Protein AF-A0A424T1G4-F1 (afdb_monomer_lite)

Secondary structure (DSSP, 8-state):
-PPP-GGGTT-BTTBPGGG---TTTTTSTTTHHHHTT-GGGTS--------GGG---PPB-----TTPEEEETTEEEEHHHHHHHTT-SEEEEEETTEEEEEEE-TT--TT-----TTHHHHHHHHHHHHHHHHHT--S--

Foldseek 3Di:
DDPDDLVLAPDDVVRDPVNDDAPVPCVPPPNVLVCQLVVVVHDPDDDDDDPPPDDPPFAEQEDPQQQPWDDDPNDTDGPVVVCVVVVHAWDWDDDPRHTHHIDGDRPDDPPGDGHPPCVVVVVVVVVVVVVCVVVVDDPVD

Structure (mmCIF, N/CA/C/O backbone):
data_AF-A0A424T1G4-F1
#
_entry.id   AF-A0A424T1G4-F1
#
loop_
_atom_site.group_PDB
_atom_site.id
_atom_site.type_symbol
_atom_site.label_atom_id
_atom_site.label_alt_id
_atom_site.label_comp_id
_atom_site.label_asym_id
_atom_site.label_entity_id
_atom_site.label_seq_id
_atom_site.pdbx_PDB_ins_code
_atom_site.Cartn_x
_atom_site.Cartn_y
_atom_site.Cartn_z
_atom_site.occupancy
_atom_site.B_iso_or_equiv
_atom_site.auth_seq_id
_atom_site.auth_comp_id
_atom_site.auth_asym_id
_atom_site.auth_atom_id
_atom_site.pdbx_PDB_model_num
ATOM 1 N N . MET A 1 1 ? 8.232 3.149 26.338 1.00 39.06 1 MET A N 1
ATOM 2 C CA . MET A 1 1 ? 8.830 3.534 25.042 1.00 39.06 1 MET A CA 1
ATOM 3 C C . MET A 1 1 ? 7.925 4.602 24.463 1.00 39.06 1 MET A C 1
ATOM 5 O O . MET A 1 1 ? 6.727 4.365 24.444 1.00 39.06 1 MET A O 1
ATOM 9 N N . GLY A 1 2 ? 8.444 5.793 24.152 1.00 48.09 2 GLY A N 1
ATOM 10 C CA . GLY A 1 2 ? 7.622 6.863 23.572 1.00 48.09 2 GLY A CA 1
ATOM 11 C C . GLY A 1 2 ? 7.041 6.423 22.228 1.00 48.09 2 GLY A C 1
ATOM 12 O O . GLY A 1 2 ? 7.676 5.632 21.530 1.00 48.09 2 GLY A O 1
ATOM 13 N N . ASN A 1 3 ? 5.837 6.889 21.900 1.00 65.56 3 ASN A N 1
ATOM 14 C CA . ASN A 1 3 ? 5.234 6.640 20.594 1.00 65.56 3 ASN A CA 1
ATOM 15 C C . ASN A 1 3 ? 6.179 7.191 19.521 1.00 65.56 3 ASN A C 1
ATOM 17 O O . ASN A 1 3 ? 6.533 8.366 19.565 1.00 65.56 3 ASN A O 1
ATOM 21 N N . PHE A 1 4 ? 6.636 6.341 18.603 1.00 76.06 4 PHE A N 1
ATOM 22 C CA . PHE A 1 4 ? 7.391 6.809 17.448 1.00 76.06 4 PHE A CA 1
ATOM 23 C C . PHE A 1 4 ? 6.436 7.625 16.572 1.00 76.06 4 PHE A C 1
ATOM 25 O O . PHE A 1 4 ? 5.398 7.117 16.149 1.00 76.06 4 PHE A O 1
ATOM 32 N N . GLU A 1 5 ? 6.769 8.885 16.314 1.00 85.31 5 GLU A N 1
ATOM 33 C CA . GLU A 1 5 ? 5.938 9.772 15.502 1.00 85.31 5 GLU A CA 1
ATOM 34 C C . GLU A 1 5 ? 6.236 9.514 14.024 1.00 85.31 5 GLU A C 1
ATOM 36 O O . GLU A 1 5 ? 7.177 10.068 13.458 1.00 85.31 5 GLU A O 1
ATOM 41 N N . TYR A 1 6 ? 5.462 8.624 13.391 1.00 85.50 6 TYR A N 1
ATOM 42 C CA . TYR A 1 6 ? 5.659 8.288 11.973 1.00 85.50 6 TYR A CA 1
ATOM 43 C C . TYR A 1 6 ? 5.580 9.522 11.083 1.00 85.50 6 TYR A C 1
ATOM 45 O O . TYR A 1 6 ? 6.314 9.592 10.104 1.00 85.50 6 TYR A O 1
ATOM 53 N N . ASP A 1 7 ? 4.773 10.513 11.464 1.00 85.94 7 ASP A N 1
ATOM 54 C CA . ASP A 1 7 ? 4.629 11.772 10.741 1.00 85.94 7 ASP A CA 1
ATOM 55 C C . ASP A 1 7 ? 5.945 12.543 10.600 1.00 85.94 7 ASP A C 1
ATOM 57 O O . ASP A 1 7 ? 6.059 13.338 9.672 1.00 85.94 7 ASP A O 1
ATOM 61 N N . GLU A 1 8 ? 6.950 12.306 11.445 1.00 92.38 8 GLU A N 1
ATOM 62 C CA . GLU A 1 8 ? 8.260 12.964 11.356 1.00 92.38 8 GLU A CA 1
ATOM 63 C C . GLU A 1 8 ? 9.238 12.265 10.394 1.00 92.38 8 GLU A C 1
ATOM 65 O O . GLU A 1 8 ? 10.309 12.802 10.094 1.00 92.38 8 GLU A O 1
ATOM 70 N N . LEU A 1 9 ? 8.871 11.099 9.840 1.00 95.00 9 LEU A N 1
ATOM 71 C CA . LEU A 1 9 ? 9.675 10.411 8.827 1.00 95.00 9 LEU A CA 1
ATOM 72 C C . LEU A 1 9 ? 9.967 11.328 7.634 1.00 95.00 9 LEU A C 1
ATOM 74 O O . LEU A 1 9 ? 9.065 11.891 7.013 1.00 95.00 9 LEU A O 1
ATOM 78 N N . MET A 1 10 ? 11.252 11.426 7.286 1.00 95.50 10 MET A N 1
ATOM 79 C CA . MET A 1 10 ? 11.755 12.216 6.157 1.00 95.50 10 MET A CA 1
ATOM 80 C C . MET A 1 10 ? 11.411 13.718 6.198 1.00 95.50 10 MET A C 1
ATOM 82 O O . MET A 1 10 ? 11.496 14.388 5.165 1.00 95.50 10 MET A O 1
ATOM 86 N N . LYS A 1 11 ? 11.072 14.272 7.372 1.00 93.56 11 LYS A N 1
ATOM 87 C CA . LYS A 1 11 ? 10.884 15.717 7.580 1.00 93.56 11 LYS A CA 1
ATOM 88 C C . LYS A 1 11 ? 12.143 16.399 8.136 1.00 93.56 11 LYS A C 1
ATOM 90 O O . LYS A 1 11 ? 12.942 15.799 8.852 1.00 93.56 11 LYS A O 1
ATOM 95 N N . GLY A 1 12 ? 12.292 17.690 7.825 1.00 91.25 12 GLY A N 1
ATOM 96 C CA . GLY A 1 12 ? 13.377 18.552 8.315 1.00 91.25 12 GLY A CA 1
ATOM 97 C C . GLY A 1 12 ? 14.553 18.723 7.346 1.00 91.25 12 GLY A C 1
ATOM 98 O O . GLY A 1 12 ? 14.633 18.071 6.307 1.00 91.25 12 GLY A O 1
ATOM 99 N N . ASN A 1 13 ? 15.466 19.643 7.679 1.00 90.19 13 ASN A N 1
ATOM 100 C CA . ASN A 1 13 ? 16.693 19.892 6.918 1.00 90.19 13 ASN A CA 1
ATOM 101 C C . ASN A 1 13 ? 17.850 20.330 7.854 1.00 90.19 13 ASN A C 1
ATOM 103 O O . ASN A 1 13 ? 17.880 21.498 8.250 1.00 90.19 13 ASN A O 1
ATOM 107 N N . PRO A 1 14 ? 18.785 19.428 8.225 1.00 90.69 14 PRO A N 1
ATOM 108 C CA . PRO A 1 14 ? 18.826 18.011 7.851 1.00 90.69 14 PRO A CA 1
ATOM 109 C C . PRO A 1 14 ? 17.748 17.187 8.576 1.00 90.69 14 PRO A C 1
ATOM 111 O O . PRO A 1 14 ? 17.302 17.546 9.664 1.00 90.69 14 PRO A O 1
ATOM 114 N N . ILE A 1 15 ? 17.341 16.062 7.981 1.00 95.56 15 ILE A N 1
ATOM 115 C CA . ILE A 1 15 ? 16.427 15.097 8.617 1.00 95.56 15 ILE A CA 1
ATOM 116 C C . ILE A 1 15 ? 17.143 14.469 9.817 1.00 95.56 15 ILE A C 1
ATOM 118 O O . ILE A 1 15 ? 18.291 14.032 9.697 1.00 95.56 15 ILE A O 1
ATOM 122 N N . PHE A 1 16 ? 16.477 14.388 10.967 1.00 94.50 16 PHE A N 1
ATOM 123 C CA . PHE A 1 16 ? 17.073 13.794 12.163 1.00 94.50 16 PHE A CA 1
ATOM 124 C C . PHE A 1 16 ? 17.328 12.282 11.963 1.00 94.50 16 PHE A C 1
ATOM 126 O O . PHE A 1 16 ? 16.444 11.595 11.446 1.00 94.50 16 PHE A O 1
ATOM 133 N N . PRO A 1 17 ? 18.490 11.724 12.368 1.00 94.31 17 PRO A N 1
ATOM 134 C CA . PRO A 1 17 ? 18.882 10.356 12.008 1.00 94.31 17 PRO A CA 1
ATOM 135 C C . PRO A 1 17 ? 17.858 9.259 12.332 1.00 94.31 17 PRO A C 1
ATOM 137 O O . PRO A 1 17 ? 17.703 8.329 11.545 1.00 94.31 17 PRO A O 1
ATOM 140 N N . SER A 1 18 ? 17.115 9.361 13.442 1.00 94.56 18 SER A N 1
ATOM 141 C CA . SER A 1 18 ? 16.102 8.350 13.793 1.00 94.56 18 SER A CA 1
ATOM 142 C C . SER A 1 18 ? 14.883 8.342 12.865 1.00 94.56 18 SER A C 1
ATOM 144 O O . SER A 1 18 ? 14.182 7.333 12.818 1.00 94.56 18 SER A O 1
ATOM 146 N N . TYR A 1 19 ? 14.655 9.427 12.118 1.00 96.25 19 TYR A N 1
ATOM 147 C CA . TYR A 1 19 ? 13.547 9.604 11.174 1.00 96.25 19 TYR A CA 1
ATOM 148 C C . TYR A 1 19 ? 13.977 9.485 9.703 1.00 96.25 19 TYR A C 1
ATOM 150 O O . TYR A 1 19 ? 13.163 9.677 8.797 1.00 96.25 19 TYR A O 1
ATOM 158 N N . GLN A 1 20 ? 15.245 9.155 9.444 1.00 96.81 20 GLN A N 1
ATOM 159 C CA . GLN A 1 20 ? 15.739 8.924 8.090 1.00 96.81 20 GLN A CA 1
ATOM 160 C C . GLN A 1 20 ? 15.341 7.536 7.587 1.00 96.81 20 GLN A C 1
ATOM 162 O O . GLN A 1 20 ? 15.607 6.513 8.221 1.00 96.81 20 GLN A O 1
ATOM 167 N N . VAL A 1 21 ? 14.756 7.505 6.395 1.00 97.38 21 VAL A N 1
ATOM 168 C CA . VAL A 1 21 ? 14.502 6.290 5.624 1.00 97.38 21 VAL A CA 1
ATOM 169 C C . VAL A 1 21 ? 15.646 6.108 4.629 1.00 97.38 21 VAL A C 1
ATOM 171 O O . VAL A 1 21 ? 15.926 6.986 3.817 1.00 97.38 21 VAL A O 1
ATOM 174 N N . THR A 1 22 ? 16.307 4.957 4.687 1.00 97.06 22 THR A N 1
ATOM 175 C CA . THR A 1 22 ? 17.474 4.603 3.873 1.00 97.06 22 THR A CA 1
ATOM 176 C C . THR A 1 22 ? 17.274 3.244 3.201 1.00 97.06 22 THR A C 1
ATOM 178 O O . THR A 1 22 ? 16.369 2.481 3.550 1.00 97.06 22 THR A O 1
ATOM 181 N N . LEU A 1 23 ? 18.156 2.891 2.261 1.00 97.31 23 LEU A N 1
ATOM 182 C CA . LEU A 1 23 ? 18.163 1.559 1.641 1.00 97.31 23 LEU A CA 1
ATOM 183 C C . LEU A 1 23 ? 18.332 0.411 2.654 1.00 97.31 23 LEU A C 1
ATOM 185 O O . LEU A 1 23 ? 17.852 -0.693 2.402 1.00 97.31 23 LEU A O 1
ATOM 189 N N . ASP A 1 24 ? 18.935 0.668 3.815 1.00 97.81 24 ASP A N 1
ATOM 190 C CA . ASP A 1 24 ? 19.174 -0.354 4.842 1.00 97.81 24 ASP A CA 1
ATOM 191 C C . ASP A 1 24 ? 17.952 -0.612 5.736 1.00 97.81 24 ASP A C 1
ATOM 193 O O . ASP A 1 24 ? 17.823 -1.686 6.342 1.00 97.81 24 ASP A O 1
ATOM 197 N N . ASN A 1 25 ? 17.054 0.373 5.859 1.00 97.44 25 ASN A N 1
ATOM 198 C CA . ASN A 1 25 ? 15.947 0.322 6.814 1.00 97.44 25 ASN A CA 1
ATOM 199 C C . ASN A 1 25 ? 14.552 0.411 6.185 1.00 97.44 25 ASN A C 1
ATOM 201 O O . ASN A 1 25 ? 13.593 0.091 6.880 1.00 97.44 25 ASN A O 1
ATOM 205 N N . TRP A 1 26 ? 14.415 0.748 4.897 1.00 97.44 26 TRP A N 1
ATOM 206 C CA . TRP A 1 26 ? 13.115 1.066 4.290 1.00 97.44 26 TRP A CA 1
ATOM 207 C C . TRP A 1 26 ? 12.047 -0.022 4.436 1.00 97.44 26 TRP A C 1
ATOM 209 O O . TRP A 1 26 ? 10.865 0.289 4.459 1.00 97.44 26 TRP A O 1
ATOM 219 N N . ARG A 1 27 ? 12.426 -1.297 4.558 1.00 97.00 27 ARG A N 1
ATOM 220 C CA . ARG A 1 27 ? 11.474 -2.411 4.744 1.00 97.00 27 ARG A CA 1
ATOM 221 C C . ARG A 1 27 ? 11.122 -2.701 6.200 1.00 97.00 27 ARG A C 1
ATOM 223 O O . ARG A 1 27 ? 10.262 -3.542 6.450 1.00 97.00 27 ARG A O 1
ATOM 230 N N . LYS A 1 28 ? 11.824 -2.090 7.149 1.00 96.81 28 LYS A N 1
ATOM 231 C CA . LYS A 1 28 ? 11.657 -2.333 8.582 1.00 96.81 28 LYS A CA 1
ATOM 232 C C . LYS A 1 28 ? 10.614 -1.374 9.131 1.00 96.81 28 LYS A C 1
ATOM 234 O O . LYS A 1 28 ? 10.566 -0.214 8.729 1.00 96.81 28 LYS A O 1
ATOM 239 N N . TYR A 1 29 ? 9.824 -1.848 10.086 1.00 94.25 29 TYR A N 1
ATOM 240 C CA . TYR A 1 29 ? 9.043 -0.943 10.914 1.00 94.25 29 TYR A CA 1
ATOM 241 C C . TYR A 1 29 ? 10.000 -0.053 11.724 1.00 94.25 29 TYR A C 1
ATOM 243 O O . TYR A 1 29 ? 11.001 -0.566 12.236 1.00 94.25 29 TYR A O 1
ATOM 251 N N . PRO A 1 30 ? 9.736 1.254 11.844 1.00 94.00 30 PRO A N 1
ATOM 252 C CA . PRO A 1 30 ? 8.567 1.966 11.317 1.00 94.00 30 PRO A CA 1
ATOM 253 C C . PRO A 1 30 ? 8.749 2.640 9.947 1.00 94.00 30 PRO A C 1
ATOM 255 O O . PRO A 1 30 ? 7.814 3.217 9.399 1.00 94.00 30 PRO A O 1
ATOM 258 N N . TYR A 1 31 ? 9.950 2.581 9.377 1.00 96.69 31 TYR A N 1
ATOM 259 C CA . TYR A 1 31 ? 10.329 3.253 8.129 1.00 96.69 31 TYR A CA 1
ATOM 260 C C . TYR A 1 31 ? 9.492 2.828 6.915 1.00 96.69 31 TYR A C 1
ATOM 262 O O . TYR A 1 31 ? 9.314 3.607 5.975 1.00 96.69 31 TYR A O 1
ATOM 270 N N . ASN A 1 32 ? 8.960 1.603 6.939 1.00 95.81 32 ASN A N 1
ATOM 271 C CA . ASN A 1 32 ? 8.082 1.074 5.900 1.00 95.81 32 ASN A CA 1
ATOM 272 C C . ASN A 1 32 ? 6.787 1.874 5.707 1.00 95.81 32 ASN A C 1
ATOM 274 O O . ASN A 1 32 ? 6.315 1.945 4.574 1.00 95.81 32 ASN A O 1
ATOM 278 N N . LYS A 1 33 ? 6.282 2.544 6.752 1.00 95.38 33 LYS A N 1
ATOM 279 C CA . LYS A 1 33 ? 5.095 3.410 6.672 1.00 95.38 33 LYS A CA 1
ATOM 280 C C . LYS A 1 33 ? 5.251 4.510 5.628 1.00 95.38 33 LYS A C 1
ATOM 282 O O . LYS A 1 33 ? 4.354 4.738 4.827 1.00 95.38 33 LYS A O 1
ATOM 287 N N . TRP A 1 34 ? 6.411 5.162 5.593 1.00 96.31 34 TRP A N 1
ATOM 288 C CA . TRP A 1 34 ? 6.711 6.168 4.575 1.00 96.31 34 TRP A CA 1
ATOM 289 C C . TRP A 1 34 ? 7.224 5.532 3.282 1.00 96.31 34 TRP A C 1
ATOM 291 O O . TRP A 1 34 ? 6.847 5.942 2.182 1.00 96.31 34 TRP A O 1
ATOM 301 N N . SER A 1 35 ? 8.103 4.532 3.390 1.00 97.38 35 SER A N 1
ATOM 302 C CA . SER A 1 35 ? 8.846 4.027 2.235 1.00 97.38 35 SER A CA 1
ATOM 303 C C . SER A 1 35 ? 7.973 3.291 1.220 1.00 97.38 35 SER A C 1
ATOM 305 O O . SER A 1 35 ? 8.233 3.387 0.021 1.00 97.38 35 SER A O 1
ATOM 307 N N . PHE A 1 36 ? 6.925 2.589 1.662 1.00 97.00 36 PHE A N 1
ATOM 308 C CA . PHE A 1 36 ? 6.086 1.768 0.786 1.00 97.00 36 PHE A CA 1
ATOM 309 C C . PHE A 1 36 ? 5.245 2.597 -0.186 1.00 97.00 36 PHE A C 1
ATOM 311 O O . PHE A 1 36 ? 4.926 2.115 -1.275 1.00 97.00 36 PHE A O 1
ATOM 318 N N . VAL A 1 37 ? 5.008 3.868 0.134 1.00 96.75 37 VAL A N 1
ATOM 319 C CA . VAL A 1 37 ? 4.392 4.848 -0.770 1.00 96.75 37 VAL A CA 1
ATOM 320 C C . VAL A 1 37 ? 5.386 5.829 -1.405 1.00 96.75 37 VAL A C 1
ATOM 322 O O . VAL A 1 37 ? 5.009 6.680 -2.205 1.00 96.75 37 VAL A O 1
ATOM 325 N N . ASN A 1 38 ? 6.680 5.699 -1.099 1.00 96.69 38 ASN A N 1
ATOM 326 C CA . ASN A 1 38 ? 7.747 6.578 -1.591 1.00 96.69 38 ASN A CA 1
ATOM 327 C C . ASN A 1 38 ? 8.925 5.812 -2.217 1.00 96.69 38 ASN A C 1
ATOM 329 O O . ASN A 1 38 ? 10.030 6.339 -2.319 1.00 96.69 38 ASN A O 1
ATOM 333 N N . VAL A 1 39 ? 8.712 4.575 -2.677 1.00 96.94 39 VAL A N 1
ATOM 334 C CA . VAL A 1 39 ? 9.784 3.678 -3.158 1.00 96.94 39 VAL A CA 1
ATOM 335 C C . VAL A 1 39 ? 10.693 4.322 -4.207 1.00 96.94 39 VAL A C 1
ATOM 3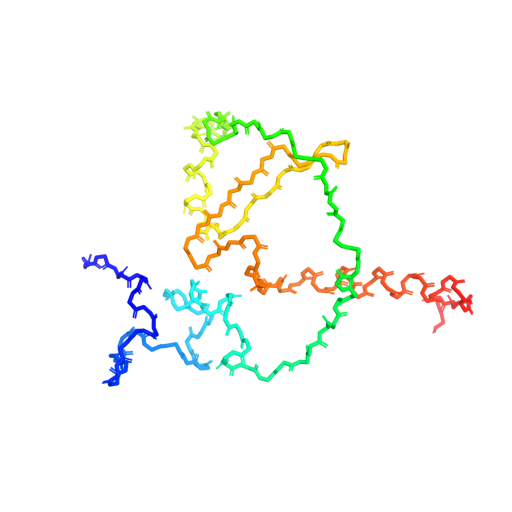37 O O . VAL A 1 39 ? 11.904 4.120 -4.170 1.00 96.94 39 VAL A O 1
ATOM 340 N N . ARG A 1 40 ? 10.140 5.142 -5.109 1.00 95.75 40 ARG A N 1
ATOM 341 C CA . ARG A 1 40 ? 10.909 5.833 -6.163 1.00 95.75 40 ARG A CA 1
ATOM 342 C C . ARG A 1 40 ? 11.943 6.835 -5.643 1.00 95.75 40 ARG A C 1
ATOM 344 O O . ARG A 1 40 ? 12.856 7.180 -6.381 1.00 95.75 40 ARG A O 1
ATOM 351 N N . ASN A 1 41 ? 11.801 7.290 -4.399 1.00 94.88 41 ASN A N 1
ATOM 352 C CA . ASN A 1 41 ? 12.765 8.174 -3.744 1.00 94.88 41 ASN A CA 1
ATOM 353 C C . ASN A 1 41 ? 13.953 7.396 -3.152 1.00 94.88 41 ASN A C 1
ATOM 355 O O . ASN A 1 41 ? 14.910 8.008 -2.691 1.00 94.88 41 ASN A O 1
ATOM 359 N N . LEU A 1 42 ? 13.888 6.060 -3.140 1.00 96.12 42 LEU A N 1
ATOM 360 C CA . LEU A 1 42 ? 14.890 5.182 -2.531 1.00 96.12 42 LEU A CA 1
ATOM 361 C C . LEU A 1 42 ? 15.542 4.260 -3.562 1.00 96.12 42 LEU A C 1
ATOM 363 O O . LEU A 1 42 ? 16.750 4.049 -3.529 1.00 96.12 42 LEU A O 1
ATOM 367 N N . ILE A 1 43 ? 14.743 3.697 -4.467 1.00 95.38 43 ILE A N 1
ATOM 368 C CA . ILE A 1 43 ? 15.157 2.665 -5.417 1.00 95.38 43 ILE A CA 1
ATOM 369 C C . ILE A 1 43 ? 14.893 3.177 -6.836 1.00 95.38 43 ILE A C 1
ATOM 371 O O . ILE A 1 43 ? 13.807 3.709 -7.089 1.00 95.38 43 ILE A O 1
ATOM 375 N N . PRO A 1 44 ? 15.832 2.999 -7.785 1.00 95.94 44 PRO A N 1
ATOM 376 C CA . PRO A 1 44 ? 15.579 3.282 -9.192 1.00 95.94 44 PRO A CA 1
ATOM 377 C C . PRO A 1 44 ? 14.342 2.531 -9.696 1.00 95.94 44 PRO A C 1
ATOM 379 O O . PRO A 1 44 ? 14.215 1.321 -9.511 1.00 95.94 44 PRO A O 1
ATOM 382 N N . THR A 1 45 ? 13.424 3.245 -10.344 1.00 95.56 45 THR A N 1
ATOM 383 C CA . THR A 1 45 ? 12.185 2.674 -10.887 1.00 95.56 45 THR A CA 1
ATOM 384 C C . THR A 1 45 ? 11.992 3.083 -12.340 1.00 95.56 45 THR A C 1
ATOM 386 O O . THR A 1 45 ? 12.423 4.156 -12.757 1.00 95.56 45 THR A O 1
ATOM 389 N N . ALA A 1 46 ? 11.326 2.222 -13.110 1.00 94.44 46 ALA A N 1
ATOM 390 C CA . ALA A 1 46 ? 10.800 2.567 -14.422 1.00 94.44 46 ALA A CA 1
ATOM 391 C C . ALA A 1 46 ? 9.325 2.965 -14.286 1.00 94.44 46 ALA A C 1
ATOM 393 O O . ALA A 1 46 ? 8.553 2.305 -13.587 1.00 94.44 46 ALA A O 1
ATOM 394 N N . GLU A 1 47 ? 8.928 4.048 -14.949 1.00 90.69 47 GLU A N 1
ATOM 395 C CA . GLU A 1 47 ? 7.541 4.504 -14.949 1.00 90.69 47 GLU A CA 1
ATOM 396 C C . GLU A 1 47 ? 6.683 3.653 -15.897 1.00 90.69 47 GLU A C 1
ATOM 398 O O . GLU A 1 47 ? 6.991 3.520 -17.081 1.00 90.69 47 GLU A O 1
ATOM 403 N N . ILE A 1 48 ? 5.557 3.138 -15.393 1.00 89.75 48 ILE A N 1
ATOM 404 C CA . ILE A 1 48 ? 4.486 2.576 -16.222 1.00 89.75 48 ILE A CA 1
ATOM 405 C C . ILE A 1 48 ? 3.469 3.689 -16.469 1.00 89.75 48 ILE A C 1
ATOM 407 O O . ILE A 1 48 ? 2.646 3.999 -15.606 1.00 89.75 48 ILE A O 1
ATOM 411 N N . LYS A 1 49 ? 3.550 4.322 -17.642 1.00 86.19 49 LYS A N 1
ATOM 412 C CA . LYS A 1 49 ? 2.673 5.441 -18.003 1.00 86.19 49 LYS A CA 1
ATOM 413 C C . LYS A 1 49 ? 1.246 4.965 -18.238 1.00 86.19 49 LYS A C 1
ATOM 415 O O . LYS A 1 49 ? 1.006 4.042 -19.014 1.00 86.19 49 LYS A O 1
ATOM 420 N N . THR A 1 50 ? 0.291 5.658 -17.636 1.00 75.31 50 THR A N 1
ATOM 421 C CA . THR A 1 50 ? -1.132 5.497 -17.929 1.00 75.31 50 THR A CA 1
ATOM 422 C C . THR A 1 50 ? -1.561 6.561 -18.942 1.00 75.31 50 THR A C 1
ATOM 424 O O . THR A 1 50 ? -1.099 7.703 -18.912 1.00 75.31 50 THR A O 1
ATOM 427 N N . LYS A 1 51 ? -2.439 6.208 -19.891 1.00 72.19 51 LYS A N 1
ATOM 428 C CA . LYS A 1 51 ? -3.080 7.218 -20.744 1.00 72.19 51 LYS A CA 1
ATOM 429 C C . LYS A 1 51 ? -4.143 7.924 -19.901 1.00 72.19 51 LYS A C 1
ATOM 431 O O . LYS A 1 51 ? -5.231 7.390 -19.725 1.00 72.19 51 LYS A O 1
ATOM 436 N N . PHE A 1 52 ? -3.836 9.130 -19.424 1.00 57.38 52 PHE A N 1
ATOM 437 C CA . PHE A 1 52 ? -4.715 9.984 -18.602 1.00 57.38 52 PHE A CA 1
ATOM 438 C C . PHE A 1 52 ? -6.089 10.313 -19.219 1.00 57.38 52 PHE A C 1
ATOM 440 O O . PHE A 1 52 ? -6.924 10.926 -18.565 1.00 57.38 52 PHE A O 1
ATOM 447 N N . VAL A 1 53 ? -6.333 9.929 -20.473 1.00 55.22 53 VAL A N 1
ATOM 448 C CA . VAL A 1 53 ? -7.534 10.301 -21.230 1.00 55.22 53 VAL A CA 1
ATOM 449 C C . VAL A 1 53 ? -8.782 9.555 -20.744 1.00 55.22 53 VAL A C 1
ATOM 451 O O . VAL A 1 53 ? -9.876 10.092 -20.843 1.00 55.22 53 VAL A O 1
ATOM 454 N N . ASN A 1 54 ? -8.623 8.366 -20.152 1.00 55.69 54 ASN A N 1
ATOM 455 C CA . ASN A 1 54 ? -9.733 7.559 -19.644 1.00 55.69 54 ASN A CA 1
ATOM 456 C C . ASN A 1 54 ? -9.441 7.106 -18.212 1.00 55.69 54 ASN A C 1
ATOM 458 O O . ASN A 1 54 ? -9.137 5.934 -17.976 1.00 55.69 54 ASN A O 1
ATOM 462 N N . PHE A 1 55 ? -9.545 8.013 -17.237 1.00 64.62 55 PHE A N 1
ATOM 463 C CA . PHE A 1 55 ? -9.796 7.535 -15.881 1.00 64.62 55 PHE A CA 1
ATOM 464 C C . PHE A 1 55 ? -11.082 6.711 -15.932 1.00 64.62 55 PHE A C 1
ATOM 466 O O . PHE A 1 55 ? -12.127 7.211 -16.351 1.00 64.62 55 PHE A O 1
ATOM 473 N N . LEU A 1 56 ? -10.994 5.437 -15.550 1.00 62.38 56 LEU A N 1
ATOM 474 C CA . LEU A 1 56 ? -12.172 4.637 -15.246 1.00 62.38 56 LEU A CA 1
ATOM 475 C C . LEU A 1 56 ? -12.875 5.342 -14.088 1.00 62.38 56 LEU A C 1
ATOM 477 O O . LEU A 1 56 ? -12.482 5.209 -12.931 1.00 62.38 56 LEU A O 1
ATOM 481 N N . ASN A 1 57 ? -13.857 6.174 -14.421 1.00 71.06 57 ASN A N 1
ATOM 482 C CA . ASN A 1 57 ? -14.647 6.874 -13.432 1.00 71.06 57 ASN A CA 1
ATOM 483 C C . ASN A 1 57 ? -15.670 5.870 -12.909 1.00 71.06 57 ASN A C 1
ATOM 485 O O . ASN A 1 57 ? -16.762 5.724 -13.459 1.00 71.06 57 ASN A O 1
ATOM 489 N N . PHE A 1 58 ? -15.255 5.083 -11.919 1.00 78.00 58 PHE A N 1
ATOM 490 C CA . PHE A 1 58 ? -16.153 4.146 -11.265 1.00 78.00 58 PHE A CA 1
ATOM 491 C C . PHE A 1 58 ? -17.286 4.931 -10.615 1.00 78.00 58 PHE A C 1
ATOM 493 O O . PHE A 1 58 ? -17.050 5.934 -9.939 1.00 78.00 58 PHE A O 1
ATOM 500 N N . GLU A 1 59 ? -18.518 4.461 -10.794 1.00 90.31 59 GLU A N 1
ATOM 501 C CA . GLU A 1 59 ? -19.634 4.991 -10.025 1.00 90.31 59 GLU A CA 1
ATOM 502 C C . GLU A 1 59 ? -19.327 4.788 -8.533 1.00 90.31 59 GLU A C 1
ATOM 504 O O . GLU A 1 59 ? -19.063 3.666 -8.087 1.00 90.31 59 GLU A O 1
ATOM 509 N N . LYS A 1 60 ? -19.318 5.884 -7.767 1.00 92.31 60 LYS A N 1
ATOM 510 C CA . LYS A 1 60 ? -19.117 5.854 -6.318 1.00 92.31 60 LYS A CA 1
ATOM 511 C C . LYS A 1 60 ? -20.475 5.888 -5.622 1.00 92.31 60 LYS A C 1
ATOM 513 O O . LYS A 1 60 ? -21.216 6.859 -5.745 1.00 92.31 60 LYS A O 1
ATOM 518 N N . THR A 1 61 ? -20.781 4.849 -4.856 1.00 93.94 61 THR A N 1
ATOM 519 C CA . THR A 1 61 ? -21.966 4.776 -3.987 1.00 93.94 61 THR A CA 1
ATOM 520 C C . THR A 1 61 ? -21.498 4.411 -2.585 1.00 93.94 61 THR A C 1
ATOM 522 O O . THR A 1 61 ? -21.706 3.297 -2.104 1.00 93.94 61 THR A O 1
ATOM 525 N N . LEU A 1 62 ? -20.765 5.341 -1.970 1.00 94.56 62 LEU A N 1
ATOM 526 C CA . LEU A 1 62 ? -20.080 5.089 -0.709 1.00 94.56 62 LEU A CA 1
ATOM 527 C C . LEU A 1 62 ? -21.081 4.812 0.414 1.00 94.56 62 LEU A C 1
ATOM 529 O O . LEU A 1 62 ? -22.051 5.540 0.610 1.00 94.56 62 LEU A O 1
ATOM 533 N N . THR A 1 63 ? -20.810 3.750 1.155 1.00 94.88 63 THR A N 1
ATOM 534 C CA . THR A 1 63 ? -21.517 3.338 2.363 1.00 94.88 63 THR A CA 1
ATOM 535 C C . THR A 1 63 ? -20.500 3.282 3.493 1.00 94.88 63 THR A C 1
ATOM 537 O O . THR A 1 63 ? -19.355 2.885 3.282 1.00 94.88 63 THR A O 1
ATOM 540 N N . ASN A 1 64 ? -20.896 3.670 4.705 1.00 94.00 64 ASN A N 1
ATOM 541 C CA . ASN A 1 64 ? -20.013 3.534 5.856 1.00 94.00 64 ASN A CA 1
ATOM 542 C C . ASN A 1 64 ? -19.872 2.048 6.226 1.00 94.00 64 ASN A C 1
ATOM 544 O O . ASN A 1 64 ? -20.792 1.464 6.796 1.00 94.00 64 ASN A O 1
ATOM 548 N N . LEU A 1 65 ? -18.722 1.452 5.902 1.00 96.88 65 LEU A N 1
ATOM 549 C CA . LEU A 1 65 ? -18.337 0.118 6.371 1.00 96.88 65 LEU A CA 1
ATOM 550 C C . LEU A 1 65 ? -17.338 0.167 7.531 1.00 96.88 65 LEU A C 1
ATOM 552 O O . LEU A 1 65 ? -17.018 -0.880 8.080 1.00 96.88 65 LEU A O 1
ATOM 556 N N . SER A 1 66 ? -16.864 1.344 7.944 1.00 96.31 66 SER A N 1
ATOM 557 C CA . SER A 1 66 ? -15.896 1.478 9.040 1.00 96.31 66 SER A CA 1
ATOM 558 C C . SER A 1 66 ? -16.436 0.902 10.348 1.00 96.31 66 SER A C 1
ATOM 560 O O . SER A 1 66 ? -15.702 0.243 11.079 1.00 96.31 66 SER A O 1
ATOM 562 N N . ASP A 1 67 ? -17.731 1.096 10.611 1.00 96.31 67 ASP A N 1
ATOM 563 C CA . ASP A 1 67 ? -18.422 0.588 11.802 1.00 96.31 67 ASP A CA 1
ATOM 564 C C . ASP A 1 67 ? -18.951 -0.848 11.652 1.00 96.31 67 ASP A C 1
ATOM 566 O O . ASP A 1 67 ? -19.602 -1.358 12.567 1.00 96.31 67 ASP A O 1
ATOM 570 N N . LEU A 1 68 ? -18.684 -1.516 10.521 1.00 97.38 68 LEU A N 1
ATOM 571 C CA . LEU A 1 68 ? -19.065 -2.912 10.317 1.00 97.38 68 LEU A CA 1
ATOM 572 C C . LEU A 1 68 ? -18.419 -3.780 11.400 1.00 97.38 68 LEU A C 1
ATOM 574 O O . LEU A 1 68 ? -17.196 -3.817 11.521 1.00 97.38 68 LEU A O 1
ATOM 578 N N . ILE A 1 69 ? -19.241 -4.501 12.161 1.00 97.88 69 ILE A N 1
ATOM 579 C CA . ILE A 1 69 ? -18.758 -5.435 13.176 1.00 97.88 69 ILE A CA 1
ATOM 580 C C . ILE A 1 69 ? -18.337 -6.736 12.499 1.00 97.88 69 ILE A C 1
ATOM 582 O O . ILE A 1 69 ? -19.159 -7.450 11.922 1.00 97.88 69 ILE A O 1
ATOM 586 N N . VAL A 1 70 ? -17.051 -7.050 12.600 1.00 97.12 70 VAL A N 1
ATOM 587 C CA . VAL A 1 70 ? -16.465 -8.310 12.151 1.00 97.12 70 VAL A CA 1
ATOM 588 C C . VAL A 1 70 ? -16.286 -9.207 13.370 1.00 97.12 70 VAL A C 1
ATOM 590 O O . VAL A 1 70 ? -15.663 -8.808 14.355 1.00 97.12 70 VAL A O 1
ATOM 593 N N . ASN A 1 71 ? -16.846 -10.416 13.300 1.00 97.00 71 ASN A N 1
ATOM 594 C CA . ASN A 1 71 ? -16.721 -11.430 14.342 1.00 97.00 71 ASN A CA 1
ATOM 595 C C . ASN A 1 71 ? -15.721 -12.501 13.902 1.00 97.00 71 ASN A C 1
ATOM 597 O O . ASN A 1 71 ? -15.900 -13.107 12.843 1.00 97.00 71 ASN A O 1
ATOM 601 N N . HIS A 1 72 ? -14.699 -12.759 14.712 1.00 93.56 72 HIS A N 1
ATOM 602 C CA . HIS A 1 72 ? -13.696 -13.786 14.444 1.00 93.56 72 HIS A CA 1
ATOM 603 C C . HIS A 1 72 ? -13.210 -14.409 15.754 1.00 93.56 72 HIS A C 1
ATOM 605 O O . HIS A 1 72 ? -12.819 -13.692 16.670 1.00 93.56 72 HIS A O 1
ATOM 611 N N . GLU A 1 73 ? -13.269 -15.741 15.855 1.00 94.12 73 GLU A N 1
ATOM 612 C CA . GLU A 1 73 ? -12.791 -16.507 17.023 1.00 94.12 73 GLU A CA 1
ATOM 613 C C . GLU A 1 73 ? -13.305 -15.985 18.382 1.00 94.12 73 GLU A C 1
ATOM 615 O O . GLU A 1 73 ? -12.577 -15.911 19.365 1.00 94.12 73 GLU A O 1
ATOM 620 N N . GLY A 1 74 ? -14.583 -15.591 18.441 1.00 94.00 74 GLY A N 1
ATOM 621 C CA . GLY A 1 74 ? -15.206 -15.063 19.663 1.00 94.00 74 GLY A CA 1
ATOM 622 C C . GLY A 1 74 ? -14.891 -13.595 19.971 1.00 94.00 74 GLY A C 1
ATOM 623 O O . GLY A 1 74 ? -15.429 -13.060 20.937 1.00 94.00 74 GLY A O 1
ATOM 624 N N . ASN A 1 75 ? -14.085 -12.927 19.143 1.00 94.00 75 ASN A N 1
ATOM 625 C CA . ASN A 1 75 ? -13.824 -11.493 19.228 1.00 94.00 75 ASN A CA 1
ATOM 626 C C . ASN A 1 75 ? -14.692 -10.720 18.232 1.00 94.00 75 ASN A C 1
ATOM 628 O O . ASN A 1 75 ? -14.907 -11.165 17.103 1.00 94.00 75 ASN A O 1
ATOM 632 N N . SER A 1 76 ? -15.141 -9.535 18.640 1.00 97.31 76 SER A N 1
ATOM 633 C CA . SER A 1 76 ? -15.872 -8.590 17.794 1.00 97.31 76 SER A CA 1
ATOM 634 C C . SER A 1 76 ? -15.091 -7.287 17.706 1.00 97.31 76 SER A C 1
ATOM 636 O O . SER A 1 76 ? -14.698 -6.720 18.726 1.00 97.31 76 SER A O 1
ATOM 638 N N . SER A 1 77 ? -14.855 -6.790 16.499 1.00 97.56 77 SER A N 1
ATOM 639 C CA . SER A 1 77 ? -14.185 -5.504 16.285 1.00 97.56 77 SER A CA 1
ATOM 640 C C . SER A 1 77 ? -14.788 -4.786 15.091 1.00 97.56 77 SER A C 1
ATOM 642 O O . SER A 1 77 ? -15.308 -5.417 14.169 1.00 97.56 77 SER A O 1
ATOM 644 N N . LYS A 1 78 ? -14.743 -3.455 15.113 1.00 98.06 78 LYS A N 1
ATOM 645 C CA . LYS A 1 78 ? -15.103 -2.664 13.936 1.00 98.06 78 LYS A CA 1
ATOM 646 C C . LYS A 1 78 ? -14.076 -2.904 12.833 1.00 98.06 78 LYS A C 1
ATOM 648 O O . LYS A 1 78 ? -12.887 -3.045 13.124 1.00 98.06 78 LYS A O 1
ATOM 653 N N . LEU A 1 79 ? -14.512 -2.878 11.577 1.00 97.81 79 LEU A N 1
ATOM 654 C CA . LEU A 1 79 ? -13.616 -2.985 10.428 1.00 97.81 79 LEU A CA 1
ATOM 655 C C . LEU A 1 79 ? -12.481 -1.956 10.509 1.00 97.81 79 LEU A C 1
ATOM 657 O O . LEU A 1 79 ? -11.331 -2.327 10.306 1.00 97.81 79 LEU A O 1
ATOM 661 N N . SER A 1 80 ? -12.771 -0.701 10.866 1.00 96.88 80 SER A N 1
ATOM 662 C CA . SER A 1 80 ? -11.733 0.331 11.008 1.00 96.88 80 SER A CA 1
ATOM 663 C C . SER A 1 80 ? -10.645 -0.046 12.016 1.00 96.88 80 SER A C 1
ATOM 665 O O . SER A 1 80 ? -9.467 0.097 11.718 1.00 96.88 80 SER A O 1
ATOM 667 N N . GLN A 1 81 ? -11.025 -0.608 13.165 1.00 96.75 81 GLN A N 1
ATOM 668 C CA . GLN A 1 81 ? -10.076 -1.043 14.193 1.00 96.75 81 GLN A CA 1
ATOM 669 C C . GLN A 1 81 ? -9.181 -2.175 13.690 1.00 96.75 81 GLN A C 1
ATOM 671 O O . GLN A 1 81 ? -7.993 -2.193 13.994 1.00 96.75 81 GLN A O 1
ATOM 676 N N . ILE A 1 82 ? -9.740 -3.101 12.908 1.00 97.12 82 ILE A N 1
ATOM 677 C CA . ILE A 1 82 ? -8.967 -4.183 12.290 1.00 97.12 82 ILE A CA 1
ATOM 678 C C . ILE A 1 82 ? -7.976 -3.604 11.278 1.00 97.12 82 ILE A C 1
ATOM 680 O O . ILE A 1 82 ? -6.806 -3.975 11.289 1.00 97.12 82 ILE A O 1
ATOM 684 N N . LEU A 1 83 ? -8.417 -2.671 10.428 1.00 97.44 83 LEU A N 1
ATOM 685 C CA . LEU A 1 83 ? -7.551 -2.024 9.439 1.00 97.44 83 LEU A CA 1
ATOM 686 C C . LEU A 1 83 ? -6.384 -1.286 10.112 1.00 97.44 83 LEU A C 1
ATOM 688 O O . LEU A 1 83 ? -5.244 -1.456 9.675 1.00 97.44 83 LEU A O 1
ATOM 692 N N . ASP A 1 84 ? -6.653 -0.560 11.202 1.00 94.62 84 ASP A N 1
ATOM 693 C CA . ASP A 1 84 ? -5.633 0.118 12.010 1.00 94.62 84 ASP A CA 1
ATOM 694 C C . ASP A 1 84 ? -4.654 -0.888 12.646 1.00 94.62 84 ASP A C 1
ATOM 696 O O . ASP A 1 84 ? -3.440 -0.720 12.547 1.00 94.62 84 ASP A O 1
ATOM 700 N N . GLN A 1 85 ? -5.162 -1.970 13.252 1.00 94.44 85 GLN A N 1
ATOM 701 C CA . GLN A 1 85 ? -4.342 -3.025 13.870 1.00 94.44 85 GLN A CA 1
ATOM 702 C C . GLN A 1 85 ? -3.463 -3.774 12.862 1.00 94.44 85 GLN A C 1
ATOM 704 O O . GLN A 1 85 ? -2.374 -4.229 13.210 1.00 94.44 85 GLN A O 1
ATOM 709 N N . CYS A 1 86 ? -3.928 -3.910 11.621 1.00 95.00 86 CYS A N 1
ATOM 710 C CA . CYS A 1 86 ? -3.178 -4.527 10.531 1.00 95.00 86 CYS A CA 1
ATOM 711 C C . CYS A 1 86 ? -2.222 -3.557 9.825 1.00 95.00 86 CYS A C 1
ATOM 713 O O . CYS A 1 86 ? -1.668 -3.920 8.787 1.00 95.00 86 CYS A O 1
ATOM 715 N N . ASP A 1 87 ? -2.031 -2.342 10.353 1.00 94.38 87 ASP A N 1
ATOM 716 C CA . ASP A 1 87 ? -1.180 -1.320 9.747 1.00 94.38 87 ASP A CA 1
ATOM 717 C C . ASP A 1 87 ? -1.596 -0.975 8.300 1.00 94.38 87 ASP A C 1
ATOM 719 O O . ASP A 1 87 ? -0.749 -0.616 7.480 1.00 94.38 87 ASP A O 1
ATOM 723 N N . THR A 1 88 ? -2.894 -1.071 7.987 1.00 96.88 88 THR A N 1
ATOM 724 C CA . THR A 1 88 ? -3.417 -0.923 6.621 1.00 96.88 88 THR A CA 1
ATOM 725 C C . THR A 1 8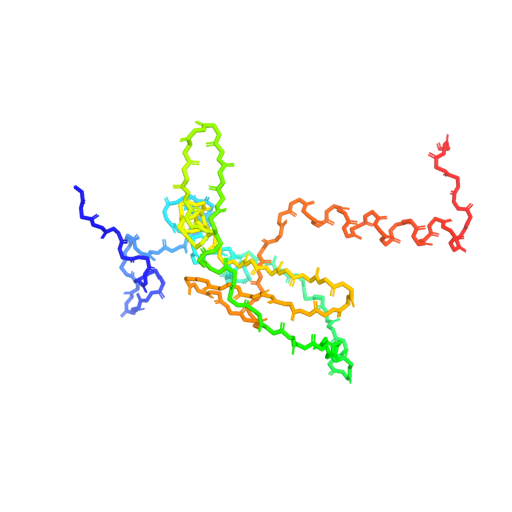8 ? -3.305 0.518 6.133 1.00 96.88 88 THR A C 1
ATOM 727 O O . THR A 1 88 ? -3.808 1.438 6.768 1.00 96.88 88 THR A O 1
ATOM 730 N N . ASP A 1 89 ? -2.708 0.705 4.957 1.00 96.69 89 ASP A N 1
ATOM 731 C CA . ASP A 1 89 ? -2.539 2.025 4.340 1.00 96.69 89 ASP A CA 1
ATOM 732 C C . ASP A 1 89 ? -3.694 2.395 3.392 1.00 96.69 89 ASP A C 1
ATOM 734 O O . ASP A 1 89 ? -4.096 3.557 3.314 1.00 96.69 89 ASP A O 1
ATOM 738 N N . ALA A 1 90 ? -4.263 1.409 2.688 1.00 96.88 90 ALA A N 1
ATOM 739 C CA . ALA A 1 90 ? -5.435 1.582 1.833 1.00 96.88 90 ALA A CA 1
ATOM 740 C C . ALA A 1 90 ? -6.287 0.309 1.768 1.00 96.88 90 ALA A C 1
ATOM 742 O O . ALA A 1 90 ? -5.762 -0.798 1.633 1.00 96.88 90 ALA A O 1
ATOM 743 N N . PHE A 1 91 ? -7.609 0.472 1.802 1.00 97.31 91 PHE A N 1
ATOM 744 C CA . PHE A 1 91 ? -8.573 -0.613 1.632 1.00 97.31 91 PHE A CA 1
ATOM 745 C C . PHE A 1 91 ? -9.798 -0.117 0.863 1.00 97.31 91 PHE A C 1
ATOM 747 O O . PHE A 1 91 ? -10.412 0.882 1.229 1.00 97.31 91 PHE A O 1
ATOM 754 N N . LEU A 1 92 ? -10.147 -0.798 -0.229 1.00 95.62 92 LEU A N 1
ATOM 755 C CA . LEU A 1 92 ? -11.262 -0.424 -1.096 1.00 95.62 92 LEU A CA 1
ATOM 756 C C . LEU A 1 92 ? -12.174 -1.631 -1.315 1.00 95.62 92 LEU A C 1
ATOM 758 O O . LEU A 1 92 ? -11.696 -2.744 -1.530 1.00 95.62 92 LEU A O 1
ATOM 762 N N . VAL A 1 93 ? -13.489 -1.400 -1.318 1.00 96.50 93 VAL A N 1
ATOM 763 C CA . VAL A 1 93 ? -14.489 -2.428 -1.638 1.00 96.50 93 VAL A CA 1
ATOM 764 C C . VAL A 1 93 ? -15.280 -1.999 -2.860 1.00 96.50 93 VAL A C 1
ATOM 766 O O . VAL A 1 93 ? -15.933 -0.952 -2.867 1.00 96.50 93 VAL A O 1
ATOM 769 N N . MET A 1 94 ? -15.261 -2.849 -3.883 1.00 95.25 94 MET A N 1
ATOM 770 C CA . MET A 1 94 ? -16.099 -2.703 -5.064 1.00 95.25 94 MET A CA 1
ATOM 771 C C . MET A 1 94 ? -17.157 -3.800 -5.111 1.00 95.25 94 MET A C 1
ATOM 773 O O . MET A 1 94 ? -16.863 -4.972 -4.889 1.00 95.25 94 MET A O 1
ATOM 777 N N . HIS A 1 95 ? -18.386 -3.429 -5.455 1.00 95.00 95 HIS A N 1
ATOM 778 C CA . HIS A 1 95 ? -19.488 -4.366 -5.638 1.00 95.00 95 HIS A CA 1
ATOM 779 C C . HIS A 1 95 ? -20.257 -4.008 -6.911 1.00 95.00 95 HIS A C 1
ATOM 781 O O . HIS A 1 95 ? -20.705 -2.876 -7.083 1.00 95.00 95 HIS A O 1
ATOM 787 N N . ARG A 1 96 ? -20.390 -4.980 -7.827 1.00 93.81 96 ARG A N 1
ATOM 788 C CA . ARG A 1 96 ? -21.079 -4.824 -9.127 1.00 93.81 96 ARG A CA 1
ATOM 789 C C . ARG A 1 96 ? -20.580 -3.622 -9.945 1.00 93.81 96 ARG A C 1
ATOM 791 O O . ARG A 1 96 ? -21.371 -2.860 -10.486 1.00 93.81 96 ARG A O 1
ATOM 798 N N . GLY A 1 97 ? -19.260 -3.441 -10.003 1.00 91.94 97 GLY A N 1
ATOM 799 C CA . GLY A 1 97 ? -18.622 -2.350 -10.750 1.00 91.94 97 GLY A CA 1
ATOM 800 C C . GLY A 1 97 ? -18.681 -0.974 -10.076 1.00 91.94 97 GLY A C 1
ATOM 801 O O . GLY A 1 97 ? -18.128 -0.025 -10.625 1.00 91.94 97 GLY A O 1
ATOM 802 N N . LYS A 1 98 ? -19.295 -0.859 -8.890 1.00 93.56 98 LYS A N 1
ATOM 803 C CA . LYS A 1 98 ? -19.370 0.387 -8.115 1.00 93.56 98 LYS A CA 1
ATOM 804 C C . LYS A 1 98 ? -18.397 0.360 -6.947 1.00 93.56 98 LYS A C 1
ATOM 806 O O . LYS A 1 98 ? -18.273 -0.669 -6.280 1.00 93.56 98 LYS A O 1
ATOM 811 N N . LEU A 1 99 ? -17.744 1.485 -6.674 1.00 94.12 99 LEU A N 1
ATOM 812 C CA . LEU A 1 99 ? -16.953 1.661 -5.457 1.00 94.12 99 LEU A CA 1
ATOM 813 C C . LEU A 1 99 ? -17.901 1.998 -4.302 1.00 94.12 99 LEU A C 1
ATOM 815 O O . LEU A 1 99 ? -18.590 3.019 -4.347 1.00 94.12 99 LEU A O 1
ATOM 819 N N . ILE A 1 100 ? -17.946 1.136 -3.287 1.00 96.56 100 ILE A N 1
ATOM 820 C CA . ILE A 1 100 ? -18.892 1.261 -2.167 1.00 96.56 100 ILE A CA 1
ATOM 821 C C . ILE A 1 100 ? -18.221 1.608 -0.839 1.00 96.56 100 ILE A C 1
ATOM 823 O O . ILE A 1 100 ? -18.908 2.011 0.091 1.00 96.56 100 ILE A O 1
ATOM 827 N N . PHE A 1 101 ? -16.901 1.472 -0.733 1.00 96.81 101 PHE A N 1
ATOM 828 C CA . PHE A 1 101 ? -16.146 1.858 0.455 1.00 96.81 101 PHE A CA 1
ATOM 829 C C . PHE A 1 101 ? -14.691 2.128 0.090 1.00 96.81 101 PHE A C 1
ATOM 831 O O . PHE A 1 101 ? -14.109 1.404 -0.722 1.00 96.81 101 PHE A O 1
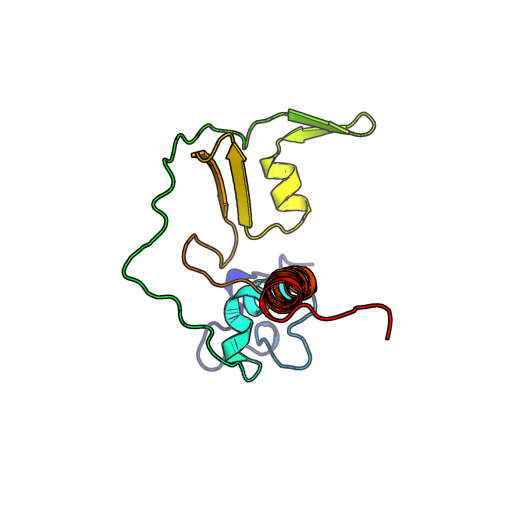ATOM 838 N N . GLU A 1 102 ? -14.117 3.150 0.710 1.00 95.75 102 GLU A N 1
ATOM 839 C CA . GLU A 1 102 ? -12.701 3.483 0.627 1.00 95.75 102 GLU A CA 1
ATOM 840 C C . GLU A 1 102 ? -12.205 3.897 2.019 1.00 95.75 102 GLU A C 1
ATOM 842 O O . GLU A 1 102 ? -12.869 4.645 2.734 1.00 95.75 102 GLU A O 1
ATOM 847 N N . TYR A 1 103 ? -11.047 3.374 2.400 1.00 96.56 103 TYR A N 1
ATOM 848 C CA . TYR A 1 103 ? -10.304 3.714 3.605 1.00 96.56 103 TYR A CA 1
ATOM 849 C C . TYR A 1 103 ? -8.862 3.992 3.189 1.00 96.56 103 TYR A C 1
ATOM 851 O O . TYR A 1 103 ? -8.277 3.235 2.409 1.00 96.56 103 TYR A O 1
ATOM 859 N N . PHE A 1 104 ? -8.303 5.071 3.721 1.00 95.88 104 PHE A N 1
ATOM 860 C CA . PHE A 1 104 ? -6.919 5.476 3.527 1.00 95.88 104 PHE A CA 1
ATOM 861 C C . PHE A 1 104 ? -6.349 5.919 4.870 1.00 95.88 104 PHE A C 1
ATOM 863 O O . PHE A 1 104 ? -7.062 6.542 5.659 1.00 95.88 104 PHE A O 1
ATOM 870 N N . ASN A 1 105 ? -5.079 5.618 5.112 1.00 93.69 105 ASN A N 1
ATOM 871 C CA . ASN A 1 105 ? -4.377 6.007 6.327 1.00 93.69 105 ASN A CA 1
ATOM 872 C C . ASN A 1 105 ? -2.921 6.401 6.028 1.00 93.69 105 ASN A C 1
ATOM 874 O O . ASN A 1 105 ? -2.402 6.168 4.929 1.00 93.69 105 ASN A O 1
ATOM 878 N N . ASN A 1 106 ? -2.253 6.981 7.026 1.00 87.62 106 ASN A N 1
ATOM 879 C CA . ASN A 1 106 ? -0.853 7.396 6.979 1.00 87.62 106 ASN A CA 1
ATOM 880 C C . ASN A 1 106 ? -0.581 8.318 5.771 1.00 87.62 106 ASN A C 1
ATOM 882 O O . ASN A 1 106 ? -1.282 9.298 5.529 1.00 87.62 106 ASN A O 1
ATOM 886 N N . PHE A 1 107 ? 0.439 7.991 4.983 1.00 91.50 107 PHE A N 1
ATOM 887 C CA . PHE A 1 107 ? 0.901 8.758 3.828 1.00 91.50 107 PHE A CA 1
ATOM 888 C C . PHE A 1 107 ? 0.115 8.463 2.535 1.00 91.50 107 PHE A C 1
ATOM 890 O O . PHE A 1 107 ? 0.560 8.818 1.437 1.00 91.50 107 PHE A O 1
ATOM 897 N N . THR A 1 108 ? -1.037 7.795 2.634 1.00 94.69 108 THR A N 1
ATOM 898 C CA . THR A 1 108 ? -1.760 7.247 1.481 1.00 94.69 108 THR A CA 1
ATOM 899 C C . THR A 1 108 ? -3.052 8.002 1.216 1.00 94.69 108 THR A C 1
ATOM 901 O O . THR A 1 108 ? -3.818 8.319 2.118 1.00 94.69 108 THR A O 1
ATOM 904 N N . ASN A 1 109 ? -3.312 8.284 -0.055 1.00 93.12 109 ASN A N 1
ATOM 905 C CA . ASN A 1 109 ? -4.588 8.776 -0.552 1.00 93.12 109 ASN A CA 1
ATOM 906 C C . ASN A 1 109 ? -4.873 8.143 -1.921 1.00 93.12 109 ASN A C 1
ATOM 908 O O . ASN A 1 109 ? -4.081 7.350 -2.429 1.00 93.12 109 ASN A O 1
ATOM 912 N N . TYR A 1 110 ? -5.986 8.531 -2.540 1.00 88.31 110 TYR A N 1
ATOM 913 C CA . TYR A 1 110 ? -6.423 8.021 -3.841 1.00 88.31 110 TYR A CA 1
ATOM 914 C C . TYR A 1 110 ? -5.356 8.096 -4.954 1.00 88.31 110 TYR A C 1
ATOM 916 O O . TYR A 1 110 ? -5.324 7.245 -5.839 1.00 88.31 110 TYR A O 1
ATOM 924 N N . TYR A 1 111 ? -4.484 9.105 -4.922 1.00 88.25 111 TYR A N 1
ATOM 925 C CA . TYR A 1 111 ? -3.457 9.343 -5.937 1.00 88.25 111 TYR A CA 1
ATOM 926 C C . TYR A 1 111 ? -2.077 8.805 -5.551 1.00 88.25 111 TYR A C 1
ATOM 928 O O . TYR A 1 111 ? -1.161 8.867 -6.371 1.00 88.25 111 TYR A O 1
ATOM 936 N N . THR A 1 112 ? -1.906 8.294 -4.331 1.00 92.31 112 THR A N 1
ATOM 937 C CA . THR A 1 112 ? -0.615 7.808 -3.843 1.00 92.31 112 THR A CA 1
ATOM 938 C C . THR A 1 112 ? -0.297 6.434 -4.446 1.00 92.31 112 THR A C 1
ATOM 940 O O . THR A 1 112 ? -1.003 5.466 -4.159 1.00 92.31 112 THR A O 1
ATOM 943 N N . PRO A 1 113 ? 0.782 6.280 -5.239 1.00 93.25 113 PRO A N 1
ATOM 944 C CA . PRO A 1 113 ? 1.235 4.961 -5.663 1.00 93.25 113 PRO A CA 1
ATOM 945 C C . PRO A 1 113 ? 1.772 4.177 -4.461 1.00 93.25 113 PRO A C 1
ATOM 947 O O . PRO A 1 113 ? 2.652 4.657 -3.753 1.00 93.25 113 PRO A O 1
ATOM 950 N N . HIS A 1 114 ? 1.292 2.950 -4.270 1.00 96.50 114 HIS A N 1
ATOM 951 C CA . HIS A 1 114 ? 1.750 2.056 -3.207 1.00 96.50 114 HIS A CA 1
ATOM 952 C C . HIS A 1 114 ? 2.497 0.855 -3.798 1.00 96.50 114 HIS A C 1
ATOM 954 O O . HIS A 1 114 ? 2.078 0.291 -4.813 1.00 96.50 114 HIS A O 1
ATOM 960 N N . ILE A 1 115 ? 3.597 0.424 -3.177 1.00 96.88 115 ILE A N 1
ATOM 961 C CA . ILE A 1 115 ? 4.272 -0.819 -3.567 1.00 96.88 115 ILE A CA 1
ATOM 962 C C . ILE A 1 115 ? 3.332 -2.015 -3.376 1.00 96.88 115 ILE A C 1
ATOM 964 O O . ILE A 1 115 ? 2.728 -2.190 -2.324 1.00 96.88 115 ILE A O 1
ATOM 968 N N . VAL A 1 116 ? 3.218 -2.870 -4.390 1.00 96.38 116 VAL A N 1
ATOM 969 C CA . VAL A 1 116 ? 2.265 -3.998 -4.372 1.00 96.38 116 VAL A CA 1
ATOM 970 C C . VAL A 1 116 ? 2.932 -5.359 -4.128 1.00 96.38 116 VAL A C 1
ATOM 972 O O . VAL A 1 116 ? 2.282 -6.402 -4.167 1.00 96.38 116 VAL A O 1
ATOM 975 N N . PHE A 1 117 ? 4.251 -5.373 -3.902 1.00 97.06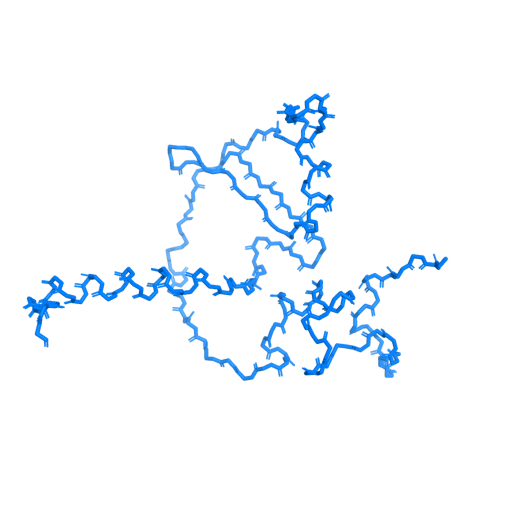 117 PHE A N 1
ATOM 976 C CA . PHE A 1 117 ? 5.063 -6.582 -3.730 1.00 97.06 117 PHE A CA 1
ATOM 977 C C . PHE A 1 117 ? 4.693 -7.691 -4.730 1.00 97.06 117 PHE A C 1
ATOM 979 O O . PHE A 1 117 ? 4.726 -7.473 -5.940 1.00 97.06 117 PHE A O 1
ATOM 986 N N . SER A 1 118 ? 4.350 -8.889 -4.250 1.00 98.00 118 SER A N 1
ATOM 987 C CA . SER A 1 118 ? 4.083 -10.058 -5.091 1.00 98.00 118 SER A CA 1
ATOM 988 C C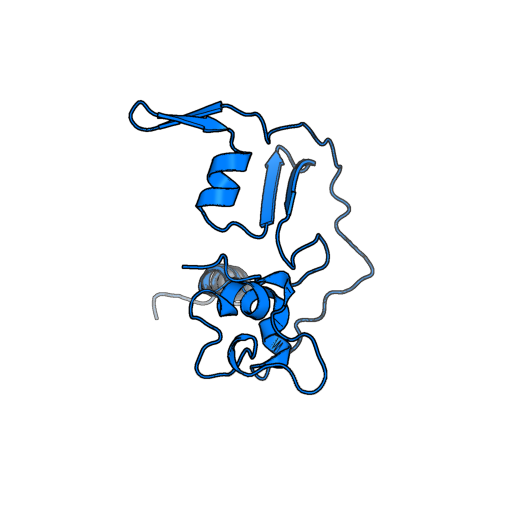 . SER A 1 118 ? 2.788 -9.980 -5.900 1.00 98.00 118 SER A C 1
ATOM 990 O O . SER A 1 118 ? 2.640 -10.795 -6.805 1.00 98.00 118 SER A O 1
ATOM 992 N N . ILE A 1 119 ? 1.910 -8.991 -5.685 1.00 98.06 119 ILE A N 1
ATOM 993 C CA . ILE A 1 119 ? 0.761 -8.747 -6.581 1.00 98.06 119 ILE A CA 1
ATOM 994 C C . ILE A 1 119 ? 1.248 -8.463 -8.014 1.00 98.06 119 ILE A C 1
ATOM 996 O O . ILE A 1 119 ? 0.590 -8.836 -8.984 1.00 98.06 119 ILE A O 1
ATOM 1000 N N . SER A 1 120 ? 2.457 -7.906 -8.167 1.00 97.12 120 SER A N 1
ATOM 1001 C CA . SER A 1 120 ? 3.123 -7.731 -9.469 1.00 97.12 120 SER A CA 1
ATOM 1002 C C . SER A 1 120 ? 3.226 -9.020 -10.298 1.00 97.12 120 SER A C 1
ATOM 1004 O O . SER A 1 120 ? 3.175 -8.962 -11.529 1.00 97.12 120 SER A O 1
ATOM 1006 N N . LYS A 1 121 ? 3.313 -10.194 -9.655 1.00 98.12 121 LYS A N 1
ATOM 1007 C CA . LYS A 1 121 ? 3.358 -11.491 -10.347 1.00 98.12 121 LYS A CA 1
ATOM 1008 C C . LYS A 1 121 ? 2.030 -11.808 -11.025 1.00 98.12 121 LYS A C 1
ATOM 1010 O O . LYS A 1 121 ? 2.034 -12.268 -12.160 1.00 98.12 121 LYS A O 1
ATOM 1015 N N . SER A 1 122 ? 0.907 -11.504 -10.376 1.00 98.38 122 SER A N 1
ATOM 1016 C CA . SER A 1 122 ? -0.423 -11.675 -10.967 1.00 98.38 122 SER A CA 1
ATOM 1017 C C . SER A 1 122 ? -0.625 -10.748 -12.165 1.00 98.38 122 SER A C 1
ATOM 1019 O O . SER A 1 122 ? -1.146 -11.184 -13.184 1.00 98.38 122 SER A O 1
ATOM 1021 N N . ILE A 1 123 ? -0.148 -9.499 -12.081 1.00 96.94 123 ILE A N 1
ATOM 1022 C CA . ILE A 1 123 ? -0.183 -8.551 -13.209 1.00 96.94 123 ILE A CA 1
ATOM 1023 C C . ILE A 1 123 ? 0.647 -9.089 -14.384 1.00 96.94 123 ILE A C 1
ATOM 1025 O O . ILE A 1 123 ? 0.177 -9.106 -15.518 1.00 96.94 123 ILE A O 1
ATOM 1029 N N . THR A 1 124 ? 1.856 -9.582 -14.105 1.00 97.12 124 THR A N 1
ATOM 1030 C CA . THR A 1 124 ? 2.737 -10.186 -15.119 1.00 97.12 124 THR A CA 1
ATOM 1031 C C . THR A 1 124 ? 2.081 -11.403 -15.768 1.00 97.12 124 THR A C 1
ATOM 1033 O O . THR A 1 124 ? 2.044 -11.501 -16.990 1.00 97.12 124 THR A O 1
ATOM 1036 N N . SER A 1 125 ? 1.515 -12.300 -14.957 1.00 97.81 125 SER A N 1
ATOM 1037 C CA . SER A 1 125 ? 0.828 -13.508 -15.423 1.00 97.81 125 SER A CA 1
ATOM 1038 C C . SER A 1 125 ? -0.390 -13.182 -16.290 1.00 97.81 125 SER A C 1
ATOM 1040 O O . SER A 1 125 ? -0.583 -13.799 -17.332 1.00 97.81 125 SER A O 1
ATOM 1042 N N . LEU A 1 126 ? -1.170 -12.159 -15.924 1.00 97.94 126 LEU A N 1
ATOM 1043 C CA . LEU A 1 126 ? -2.305 -11.701 -16.726 1.00 97.94 126 LEU A CA 1
ATOM 1044 C C . LEU A 1 126 ? -1.865 -11.243 -18.124 1.00 97.94 126 LEU A C 1
ATOM 1046 O O . LEU A 1 126 ? -2.445 -11.669 -19.120 1.00 97.94 126 LEU A O 1
ATOM 1050 N N . VAL A 1 127 ? -0.832 -10.398 -18.204 1.00 97.00 127 VAL A N 1
ATOM 1051 C CA . VAL A 1 127 ? -0.289 -9.930 -19.491 1.00 97.00 127 VAL A CA 1
ATOM 1052 C C . VAL A 1 127 ? 0.289 -11.096 -20.292 1.00 97.00 127 VAL A C 1
ATOM 1054 O O . VAL A 1 127 ? 0.047 -11.196 -21.492 1.00 97.00 127 VAL A O 1
ATOM 1057 N N . PHE A 1 128 ? 1.007 -12.003 -19.631 1.00 97.62 128 PHE A N 1
ATOM 1058 C CA . PHE A 1 128 ? 1.548 -13.195 -20.271 1.00 97.62 128 PHE A CA 1
ATOM 1059 C C . PHE A 1 128 ? 0.444 -14.092 -20.844 1.00 97.62 128 PHE A C 1
ATOM 1061 O O . PHE A 1 128 ? 0.550 -14.513 -21.988 1.00 97.62 128 PHE A O 1
ATOM 1068 N N . GLY A 1 129 ? -0.654 -14.309 -20.116 1.00 97.75 129 GLY A N 1
ATOM 1069 C CA . GLY A 1 129 ? -1.802 -15.076 -20.608 1.00 97.75 129 GLY A CA 1
ATOM 1070 C C . GLY A 1 129 ? -2.459 -14.462 -21.848 1.00 97.75 129 GLY A C 1
ATOM 1071 O O . GLY A 1 129 ? -2.895 -15.193 -22.735 1.00 97.75 129 GLY A O 1
ATOM 1072 N N . ILE A 1 130 ? -2.483 -13.127 -21.954 1.00 97.88 130 ILE A N 1
ATOM 1073 C CA . ILE A 1 130 ? -2.913 -12.441 -23.183 1.00 97.88 130 ILE A CA 1
ATOM 1074 C C . ILE A 1 130 ? -1.955 -12.781 -24.328 1.00 97.88 130 ILE A C 1
ATOM 1076 O O . ILE A 1 130 ? -2.409 -13.198 -25.385 1.00 97.88 130 ILE A O 1
ATOM 1080 N N . ILE A 1 131 ? -0.642 -12.665 -24.112 1.00 97.69 131 ILE A N 1
ATOM 1081 C CA . ILE A 1 131 ? 0.369 -12.968 -25.138 1.00 97.69 131 ILE A CA 1
ATOM 1082 C C . ILE A 1 131 ? 0.269 -14.422 -25.600 1.00 97.69 131 ILE A C 1
ATOM 1084 O O . ILE A 1 131 ? 0.239 -14.659 -26.801 1.00 97.69 131 ILE A O 1
ATOM 1088 N N . VAL A 1 132 ? 0.168 -15.373 -24.665 1.00 98.06 132 VAL A N 1
ATOM 1089 C CA . VAL A 1 132 ? 0.006 -16.808 -24.953 1.00 98.06 132 VAL A CA 1
ATOM 1090 C C . VAL A 1 132 ? -1.140 -17.039 -25.927 1.00 98.06 132 VAL A C 1
ATOM 1092 O O . VAL A 1 132 ? -0.969 -17.739 -26.918 1.00 98.06 132 VAL A O 1
ATOM 1095 N N . LYS A 1 133 ? -2.288 -16.402 -25.676 1.00 97.31 133 LYS A N 1
ATOM 1096 C CA . LYS A 1 133 ? -3.452 -16.484 -26.557 1.00 97.31 133 LYS A CA 1
ATOM 1097 C C . LYS A 1 133 ? -3.202 -15.833 -27.922 1.00 97.31 133 LYS A C 1
ATOM 1099 O O . LYS A 1 133 ? -3.614 -16.390 -28.930 1.00 97.31 133 LYS A O 1
ATOM 1104 N N . GLU A 1 134 ? -2.588 -14.653 -27.958 1.00 97.62 134 GLU A N 1
ATOM 1105 C CA . GLU A 1 134 ? -2.380 -13.890 -29.199 1.00 97.62 134 GLU A CA 1
ATOM 1106 C C . GLU A 1 134 ? -1.388 -14.561 -30.158 1.00 97.62 134 GLU A C 1
ATOM 1108 O O . GLU A 1 134 ? -1.528 -14.419 -31.371 1.00 97.62 134 GLU A O 1
ATOM 1113 N N . ILE A 1 135 ? -0.394 -15.285 -29.633 1.00 97.56 135 ILE A N 1
ATOM 1114 C CA . ILE A 1 135 ? 0.643 -15.939 -30.449 1.00 97.56 135 ILE A CA 1
ATOM 1115 C C . ILE A 1 135 ? 0.517 -17.467 -30.500 1.00 97.56 135 ILE A C 1
ATOM 1117 O O . ILE A 1 135 ? 1.387 -18.107 -31.081 1.00 97.56 135 ILE A O 1
ATOM 1121 N N . ASP A 1 136 ? -0.531 -18.031 -29.890 1.00 96.25 136 ASP A N 1
ATOM 1122 C CA . ASP A 1 136 ? -0.751 -19.479 -29.746 1.00 96.25 136 ASP A CA 1
ATOM 1123 C C . ASP A 1 136 ? 0.469 -20.208 -29.146 1.00 96.25 136 ASP A C 1
ATOM 1125 O O . ASP A 1 136 ? 0.982 -21.190 -29.680 1.00 96.25 136 ASP A O 1
ATOM 1129 N N . LEU A 1 137 ? 0.996 -19.666 -28.041 1.00 96.12 137 LEU A N 1
ATOM 113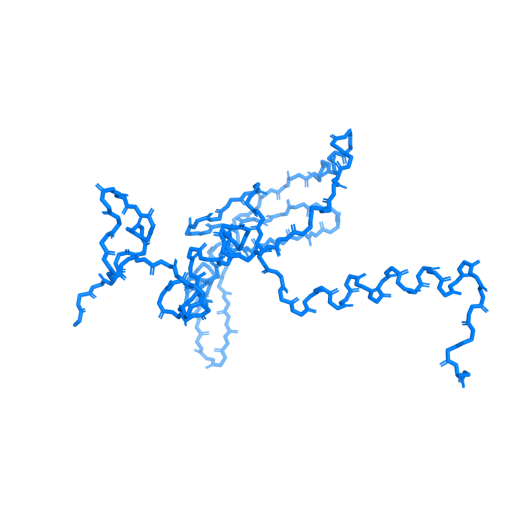0 C CA . LEU A 1 137 ? 2.178 -20.213 -27.370 1.00 96.12 137 LEU A CA 1
ATOM 1131 C C . LEU A 1 137 ? 1.829 -21.506 -26.617 1.00 96.12 137 LEU A C 1
ATOM 1133 O O . LEU A 1 137 ? 1.033 -21.472 -25.677 1.00 96.12 137 LEU A O 1
ATOM 1137 N N . ASP A 1 138 ? 2.485 -22.620 -26.950 1.00 94.62 138 ASP A N 1
ATOM 1138 C CA . ASP A 1 138 ? 2.421 -23.835 -26.129 1.00 94.62 138 ASP A CA 1
ATOM 1139 C C . ASP A 1 138 ? 3.194 -23.626 -24.817 1.00 94.62 138 ASP A C 1
ATOM 1141 O O . ASP A 1 138 ? 4.347 -23.201 -24.805 1.00 94.62 138 ASP A O 1
ATOM 1145 N N . LEU A 1 139 ? 2.539 -23.914 -23.694 1.00 94.62 139 LEU A N 1
ATOM 1146 C CA . LEU A 1 139 ? 3.122 -23.804 -22.355 1.00 94.62 139 LEU A CA 1
ATOM 1147 C C . LEU A 1 139 ? 3.782 -25.105 -21.878 1.00 94.62 139 LEU A C 1
ATOM 1149 O O . LEU A 1 139 ? 4.347 -25.123 -20.785 1.00 94.62 139 LEU A O 1
ATOM 1153 N N . ASN A 1 140 ? 3.675 -26.189 -22.653 1.00 93.94 140 ASN A N 1
ATOM 1154 C CA . ASN A 1 140 ? 4.196 -27.513 -22.299 1.00 93.94 140 ASN A CA 1
ATOM 1155 C C . ASN A 1 140 ? 5.508 -27.872 -23.011 1.00 93.94 140 ASN A C 1
ATOM 1157 O O . ASN A 1 140 ? 6.045 -28.957 -22.779 1.00 93.94 140 ASN A O 1
ATOM 1161 N N . THR A 1 141 ? 6.000 -26.989 -23.877 1.00 75.25 141 THR A N 1
ATOM 1162 C CA . THR A 1 141 ? 7.316 -27.075 -24.527 1.00 75.25 141 THR A CA 1
ATOM 1163 C C . THR A 1 141 ? 8.372 -26.367 -23.700 1.00 75.25 141 THR A C 1
ATOM 1165 O O . THR A 1 141 ? 9.454 -26.962 -23.500 1.00 75.25 141 THR A O 1
#

pLDDT: mean 92.08, std 10.33, range [39.06, 98.38]

Sequence (141 aa):
MGNFEYDELMKGNPIFPSYQVTLDNWRKYPYNKWSFVNVRNLIPTAEIKTKFVNFLNFEKTLTNLSDLIVNHEGNSSKLSQILDQCDTDAFLVMHRGKLIFEYFNNFTNYYTPHIVFSISKSITSLVFGIIVKEIDLDLNT

Radius of gyration: 19.67 Å; chains: 1; bounding box: 41×47×56 Å